Protein AF-A0A0X3Y1E0-F1 (afdb_monomer_lite)

Structure (mmCIF, N/CA/C/O backbone):
data_AF-A0A0X3Y1E0-F1
#
_entry.id   AF-A0A0X3Y1E0-F1
#
loop_
_atom_site.group_PDB
_atom_site.id
_atom_site.type_symbol
_atom_site.label_atom_id
_atom_site.label_alt_id
_atom_site.label_comp_id
_atom_site.label_asym_id
_atom_site.label_entity_id
_atom_site.label_seq_id
_atom_site.pdbx_PDB_ins_code
_atom_site.Cartn_x
_atom_site.Cartn_y
_atom_site.Cartn_z
_atom_site.occupancy
_atom_site.B_iso_or_equiv
_atom_site.auth_seq_id
_atom_site.auth_comp_id
_atom_site.auth_asym_id
_atom_site.auth_atom_id
_atom_site.pdbx_PDB_model_num
ATOM 1 N N . MET A 1 1 ? 25.044 -8.898 -27.858 1.00 59.94 1 MET A N 1
ATOM 2 C CA . MET A 1 1 ? 24.153 -9.034 -29.036 1.00 59.94 1 MET A CA 1
ATOM 3 C C . MET A 1 1 ? 24.366 -7.929 -30.068 1.00 59.94 1 MET A C 1
ATOM 5 O O . MET A 1 1 ? 24.637 -8.269 -31.206 1.00 59.94 1 MET A O 1
ATOM 9 N N . PHE A 1 2 ? 24.330 -6.642 -29.703 1.00 66.19 2 PHE A N 1
ATOM 10 C CA . PHE A 1 2 ? 24.456 -5.535 -30.671 1.00 66.19 2 PHE A CA 1
ATOM 11 C C . PHE A 1 2 ? 25.803 -5.478 -31.421 1.00 66.19 2 PHE A C 1
ATOM 13 O O . PHE A 1 2 ? 25.826 -5.393 -32.643 1.00 66.19 2 PHE A O 1
ATOM 20 N N . ILE A 1 3 ? 26.927 -5.630 -30.711 1.00 73.12 3 ILE A N 1
ATOM 21 C CA . ILE A 1 3 ? 28.266 -5.692 -31.330 1.00 73.12 3 ILE A CA 1
ATOM 22 C C . ILE A 1 3 ? 28.388 -6.904 -32.265 1.00 73.12 3 ILE A C 1
ATOM 24 O O . ILE A 1 3 ? 28.915 -6.783 -33.362 1.00 73.12 3 ILE A O 1
ATOM 28 N N . GLY A 1 4 ? 27.832 -8.056 -31.875 1.00 74.00 4 GLY A N 1
ATOM 29 C CA . GLY A 1 4 ? 27.808 -9.252 -32.725 1.00 74.00 4 GLY A CA 1
ATOM 30 C C . GLY A 1 4 ? 26.979 -9.063 -34.000 1.00 74.00 4 GLY A C 1
ATOM 31 O O . GLY A 1 4 ? 27.385 -9.517 -35.063 1.00 74.00 4 GLY A O 1
ATOM 32 N N . PHE A 1 5 ? 25.862 -8.335 -33.915 1.00 75.69 5 PHE A N 1
ATOM 33 C CA . PHE A 1 5 ? 25.039 -7.970 -35.070 1.00 75.69 5 PHE A CA 1
ATOM 34 C C . PHE A 1 5 ? 25.762 -6.994 -36.013 1.00 75.69 5 PHE A C 1
ATOM 36 O O . PHE A 1 5 ? 25.755 -7.200 -37.223 1.00 75.69 5 PHE A O 1
ATOM 43 N N . LEU A 1 6 ? 26.459 -5.988 -35.471 1.00 73.12 6 LEU A N 1
ATOM 44 C CA . LEU A 1 6 ? 27.287 -5.071 -36.264 1.00 73.12 6 LEU A CA 1
ATOM 45 C C . LEU A 1 6 ? 28.442 -5.791 -36.969 1.00 73.12 6 LEU A C 1
ATOM 47 O O . LEU A 1 6 ? 28.687 -5.540 -38.145 1.00 73.12 6 LEU A O 1
ATOM 51 N N . VAL A 1 7 ? 29.115 -6.717 -36.282 1.00 78.81 7 VAL A N 1
ATOM 52 C CA . VAL A 1 7 ? 30.189 -7.533 -36.870 1.00 78.81 7 VAL A CA 1
ATOM 53 C C . VAL A 1 7 ? 29.645 -8.456 -37.964 1.00 78.81 7 VAL A C 1
ATOM 55 O O . VAL A 1 7 ? 30.251 -8.561 -39.024 1.00 78.81 7 VAL A O 1
ATOM 58 N N . PHE A 1 8 ? 28.482 -9.079 -37.758 1.00 79.19 8 PHE A N 1
ATOM 59 C CA . PHE A 1 8 ? 27.828 -9.908 -38.776 1.00 79.19 8 PHE A CA 1
ATOM 60 C C . PHE A 1 8 ? 27.479 -9.110 -40.039 1.00 79.19 8 PHE A C 1
ATOM 62 O O . PHE A 1 8 ? 27.737 -9.557 -41.154 1.00 79.19 8 PHE A O 1
ATOM 69 N N . ILE A 1 9 ? 26.949 -7.901 -39.868 1.00 74.31 9 ILE A N 1
ATOM 70 C CA . ILE A 1 9 ? 26.658 -6.996 -40.978 1.00 74.31 9 ILE A CA 1
ATOM 71 C C . ILE A 1 9 ? 27.942 -6.566 -41.700 1.00 74.31 9 ILE A C 1
ATOM 73 O O . ILE A 1 9 ? 27.983 -6.577 -42.928 1.00 74.31 9 ILE A O 1
ATOM 77 N N . LEU A 1 10 ? 29.005 -6.238 -40.960 1.00 76.00 10 LEU A N 1
ATOM 78 C CA . LEU A 1 10 ? 30.306 -5.893 -41.540 1.00 76.00 10 LEU A CA 1
ATOM 79 C C . LEU A 1 10 ? 30.863 -7.047 -42.393 1.00 76.00 10 LEU A C 1
ATOM 81 O O . LEU A 1 10 ? 31.373 -6.818 -43.487 1.00 76.00 10 LEU A O 1
ATOM 85 N N . LEU A 1 11 ? 30.717 -8.290 -41.921 1.00 80.00 11 LEU A N 1
ATOM 86 C CA . LEU A 1 11 ? 31.121 -9.492 -42.655 1.00 80.00 11 LEU A CA 1
ATOM 87 C C . LEU A 1 11 ? 30.307 -9.697 -43.941 1.00 80.00 11 LEU A C 1
ATOM 89 O O . LEU A 1 11 ? 30.872 -10.112 -44.951 1.00 80.00 11 LEU A O 1
ATOM 93 N N . ILE A 1 12 ? 29.007 -9.379 -43.935 1.00 78.12 12 ILE A N 1
ATOM 94 C CA . ILE A 1 12 ? 28.179 -9.384 -45.151 1.00 78.12 12 ILE A CA 1
ATOM 95 C C . ILE A 1 12 ? 28.695 -8.339 -46.144 1.00 78.12 12 ILE A C 1
ATOM 97 O O . ILE A 1 12 ? 28.880 -8.659 -47.314 1.00 78.12 12 ILE A O 1
ATOM 101 N N . PHE A 1 13 ? 28.979 -7.117 -45.694 1.00 73.81 13 PHE A N 1
ATOM 102 C CA . PHE A 1 13 ? 29.464 -6.056 -46.579 1.00 73.81 13 PHE A CA 1
ATOM 103 C C . PHE A 1 13 ? 30.832 -6.358 -47.194 1.00 73.81 13 PHE A C 1
ATOM 105 O O . PHE A 1 13 ? 31.015 -6.137 -48.389 1.00 73.81 13 PHE A O 1
ATOM 112 N N . LEU A 1 14 ? 31.755 -6.922 -46.408 1.00 72.62 14 LEU A N 1
ATOM 113 C CA . LEU A 1 14 ? 33.054 -7.391 -46.898 1.00 72.62 14 LEU A CA 1
ATOM 114 C C . LEU A 1 14 ? 32.908 -8.520 -47.927 1.00 72.62 14 LEU A C 1
ATOM 116 O O . LEU A 1 14 ? 33.647 -8.552 -48.903 1.00 72.62 14 LEU A O 1
ATOM 120 N N . LYS A 1 15 ? 31.936 -9.424 -47.740 1.00 77.94 15 LYS A N 1
ATOM 121 C CA . LYS A 1 15 ? 31.666 -10.530 -48.671 1.00 77.94 15 LYS A CA 1
ATOM 122 C C . LYS A 1 15 ? 31.140 -10.063 -50.035 1.00 77.94 15 LYS A C 1
ATOM 124 O O . LYS A 1 15 ? 31.365 -10.754 -51.022 1.00 77.94 15 LYS A O 1
ATOM 129 N N . TYR A 1 16 ? 30.425 -8.941 -50.090 1.00 77.00 16 TYR A N 1
ATOM 130 C CA . TYR A 1 16 ? 29.825 -8.415 -51.323 1.00 77.00 16 TYR A CA 1
ATOM 131 C C . TYR A 1 16 ? 30.665 -7.321 -52.008 1.00 77.00 16 TYR A C 1
ATOM 133 O O . TYR A 1 16 ? 30.159 -6.682 -52.923 1.00 77.00 16 TYR A O 1
ATOM 141 N N . GLU A 1 17 ? 31.914 -7.098 -51.570 1.00 76.50 17 GLU A N 1
ATOM 142 C CA . GLU A 1 17 ? 32.838 -6.084 -52.124 1.00 76.50 17 GLU A CA 1
ATOM 143 C C . GLU A 1 17 ? 32.199 -4.693 -52.291 1.00 76.50 17 GLU A C 1
ATOM 145 O O . GLU A 1 17 ? 32.471 -3.953 -53.235 1.00 76.50 17 GLU A O 1
ATOM 150 N N . MET A 1 18 ? 31.315 -4.328 -51.361 1.00 73.38 18 MET A N 1
ATOM 151 C CA . MET A 1 18 ? 30.598 -3.057 -51.424 1.00 73.38 18 MET A CA 1
ATOM 152 C C . MET A 1 18 ? 31.577 -1.891 -51.264 1.00 73.38 18 MET A C 1
ATOM 154 O O . MET A 1 18 ? 32.471 -1.940 -50.416 1.00 73.38 18 MET A O 1
ATOM 158 N N . GLU A 1 19 ? 31.390 -0.818 -52.041 1.00 82.88 19 GLU A N 1
ATOM 159 C CA . GLU A 1 19 ? 32.287 0.335 -51.948 1.00 82.88 19 GLU A CA 1
ATOM 160 C C . GLU A 1 19 ? 32.297 0.911 -50.518 1.00 82.88 19 GLU A C 1
ATOM 162 O O . GLU A 1 19 ? 31.237 1.019 -49.883 1.00 82.88 19 GLU A O 1
ATOM 167 N N . PRO A 1 20 ? 33.463 1.357 -50.010 1.00 78.88 20 PRO A N 1
ATOM 168 C CA . PRO A 1 20 ? 33.603 1.870 -48.645 1.00 78.88 20 PRO A CA 1
ATOM 169 C C . PRO A 1 20 ? 32.606 2.978 -48.282 1.00 78.88 20 PRO A C 1
ATOM 171 O O . PRO A 1 20 ? 32.185 3.085 -47.129 1.00 78.88 20 PRO A O 1
ATOM 174 N N . LEU A 1 21 ? 32.187 3.782 -49.265 1.00 82.75 21 LEU A N 1
ATOM 175 C CA . LEU A 1 21 ? 31.211 4.852 -49.075 1.00 82.75 21 LEU A CA 1
ATOM 176 C C . LEU A 1 21 ? 29.837 4.319 -48.631 1.00 82.75 21 LEU A C 1
ATOM 178 O O . LEU A 1 21 ? 29.241 4.874 -47.706 1.00 82.75 21 LEU A O 1
ATOM 182 N N . TYR A 1 22 ? 29.355 3.221 -49.224 1.00 82.50 22 TYR A N 1
ATOM 183 C CA . TYR A 1 22 ? 28.076 2.606 -48.847 1.00 82.50 22 TYR A CA 1
ATOM 184 C C . TYR A 1 22 ? 28.125 1.997 -47.444 1.00 82.50 22 TYR A C 1
ATOM 186 O O . TYR A 1 22 ? 27.147 2.071 -46.700 1.00 82.50 22 TYR A O 1
ATOM 194 N N . ILE A 1 23 ? 29.278 1.450 -47.050 1.00 79.31 23 ILE A N 1
ATOM 195 C CA . ILE A 1 23 ? 29.487 0.893 -45.708 1.00 79.31 23 ILE A CA 1
ATOM 196 C C . ILE A 1 23 ? 29.388 2.005 -44.655 1.00 79.31 23 ILE A C 1
ATOM 198 O O . ILE A 1 23 ? 28.685 1.853 -43.655 1.00 79.31 23 ILE A O 1
ATOM 202 N N . ILE A 1 24 ? 30.032 3.151 -44.898 1.00 81.75 24 ILE A N 1
ATOM 203 C CA . ILE A 1 24 ? 29.977 4.310 -43.995 1.00 81.75 24 ILE A CA 1
ATOM 204 C C . ILE A 1 24 ? 28.546 4.854 -43.889 1.00 81.75 24 ILE A C 1
ATOM 206 O O . ILE A 1 24 ? 28.066 5.093 -42.780 1.00 81.75 24 ILE A O 1
ATOM 210 N N . GLN A 1 25 ? 27.838 5.006 -45.013 1.00 86.19 25 GLN A N 1
ATOM 211 C CA . GLN A 1 25 ? 26.440 5.457 -45.020 1.00 86.19 25 GLN A CA 1
ATOM 212 C C . GLN A 1 25 ? 25.532 4.520 -44.216 1.00 86.19 25 GLN A C 1
ATOM 214 O O . GLN A 1 25 ? 24.717 4.983 -43.417 1.00 86.19 25 GLN A O 1
ATOM 219 N N . PHE A 1 26 ? 25.707 3.207 -44.378 1.00 82.44 26 PHE A N 1
ATOM 220 C CA . PHE A 1 26 ? 24.944 2.219 -43.628 1.00 82.44 26 PHE A CA 1
ATOM 221 C C . PHE A 1 26 ? 25.220 2.301 -42.123 1.00 82.44 26 PHE A C 1
ATOM 223 O O . PHE A 1 26 ? 24.282 2.287 -41.328 1.00 82.44 26 PHE A O 1
ATOM 230 N N . ILE A 1 27 ? 26.489 2.421 -41.719 1.00 82.94 27 ILE A N 1
ATOM 231 C CA . ILE A 1 27 ? 26.866 2.551 -40.303 1.00 82.94 27 ILE A CA 1
ATOM 232 C C . ILE A 1 27 ? 26.231 3.804 -39.694 1.00 82.94 27 ILE A C 1
ATOM 234 O O . ILE A 1 27 ? 25.663 3.727 -38.606 1.00 82.94 27 ILE A O 1
ATOM 238 N N . LEU A 1 28 ? 26.273 4.939 -40.398 1.00 85.50 28 LEU A N 1
ATOM 239 C CA . LEU A 1 28 ? 25.664 6.187 -39.931 1.00 85.50 28 LEU A CA 1
ATOM 240 C C . LEU A 1 28 ? 24.142 6.061 -39.784 1.00 85.50 28 LEU A C 1
ATOM 242 O O . LEU A 1 28 ? 23.588 6.481 -38.767 1.00 85.50 28 LEU A O 1
ATOM 246 N N . LEU A 1 29 ? 23.474 5.434 -40.754 1.00 87.50 29 LEU A N 1
ATOM 247 C CA . LEU A 1 29 ? 22.033 5.188 -40.710 1.00 87.50 29 LEU A CA 1
ATOM 248 C C . LEU A 1 29 ? 21.653 4.245 -39.559 1.00 87.50 29 LEU A C 1
ATOM 250 O O . LEU A 1 29 ? 20.736 4.540 -38.792 1.00 87.50 29 LEU A O 1
ATOM 254 N N . ALA A 1 30 ? 22.395 3.152 -39.381 1.00 82.88 30 ALA A N 1
ATOM 255 C CA . ALA A 1 30 ? 22.190 2.212 -38.283 1.00 82.88 30 ALA A CA 1
ATOM 256 C C . ALA A 1 30 ? 22.420 2.872 -36.914 1.00 82.88 30 ALA A C 1
ATOM 258 O O . ALA A 1 30 ? 21.652 2.638 -35.981 1.00 82.88 30 ALA A O 1
ATOM 259 N N . MET A 1 31 ? 23.439 3.727 -36.796 1.00 86.44 31 MET A N 1
ATOM 260 C CA . MET A 1 31 ? 23.736 4.455 -35.564 1.00 86.44 31 MET A CA 1
ATOM 261 C C . MET A 1 31 ? 22.635 5.469 -35.233 1.00 86.44 31 MET A C 1
ATOM 263 O O . MET A 1 31 ? 22.209 5.541 -34.083 1.00 86.44 31 MET A O 1
ATOM 267 N N . GLY A 1 32 ? 22.115 6.183 -36.236 1.00 87.62 32 GLY A N 1
ATOM 268 C CA . GLY A 1 32 ? 20.976 7.089 -36.074 1.00 87.62 32 GLY A CA 1
ATOM 269 C C . GLY A 1 32 ? 19.725 6.366 -35.573 1.00 87.62 32 GLY A C 1
ATOM 270 O O . GLY A 1 32 ? 19.164 6.746 -34.547 1.00 87.62 32 GLY A O 1
ATOM 271 N N . ILE A 1 33 ? 19.343 5.267 -36.234 1.00 87.94 33 ILE A N 1
ATOM 272 C CA . ILE A 1 33 ? 18.199 4.439 -35.820 1.00 87.94 33 ILE A CA 1
ATOM 273 C C . ILE A 1 33 ? 18.400 3.907 -34.399 1.00 87.94 33 ILE A C 1
ATOM 275 O O . ILE A 1 33 ? 17.481 3.959 -33.579 1.00 87.94 33 ILE A O 1
ATOM 279 N N . PHE A 1 34 ? 19.604 3.427 -34.081 1.00 87.56 34 PHE A N 1
ATOM 280 C CA . PHE A 1 34 ? 19.912 2.911 -32.754 1.00 87.56 34 PHE A CA 1
ATOM 281 C C . PHE A 1 34 ? 19.753 3.983 -31.677 1.00 87.56 34 PHE A C 1
ATOM 283 O O . PHE A 1 34 ? 19.060 3.741 -30.692 1.00 87.56 34 PHE A O 1
ATOM 290 N N . ILE A 1 35 ? 20.328 5.173 -31.876 1.00 89.62 35 ILE A N 1
ATOM 291 C CA . ILE A 1 35 ? 20.224 6.290 -30.928 1.00 89.62 35 ILE A CA 1
ATOM 292 C C . ILE A 1 35 ? 18.757 6.682 -30.714 1.00 89.62 35 ILE A C 1
ATOM 294 O O . ILE A 1 35 ? 18.341 6.864 -29.570 1.00 89.62 35 ILE A O 1
ATOM 298 N N . SER A 1 36 ? 17.955 6.762 -31.780 1.00 89.62 36 SER A N 1
ATOM 299 C CA . SER A 1 36 ? 16.530 7.094 -31.680 1.00 89.62 36 SER A CA 1
ATOM 300 C C . SER A 1 36 ? 15.744 6.059 -30.872 1.00 89.62 36 SER A C 1
ATOM 302 O O . SER A 1 36 ? 15.001 6.429 -29.961 1.00 89.62 36 SER A O 1
ATOM 304 N N . ILE A 1 37 ? 15.939 4.765 -31.148 1.00 88.38 37 ILE A N 1
ATOM 305 C CA . ILE A 1 37 ? 15.276 3.683 -30.405 1.00 88.38 37 ILE A CA 1
ATOM 306 C C . ILE A 1 37 ? 15.719 3.697 -28.938 1.00 88.38 37 ILE A C 1
ATOM 308 O O . ILE A 1 37 ? 14.882 3.621 -28.038 1.00 88.38 37 ILE A O 1
ATOM 312 N N . PHE A 1 38 ? 17.021 3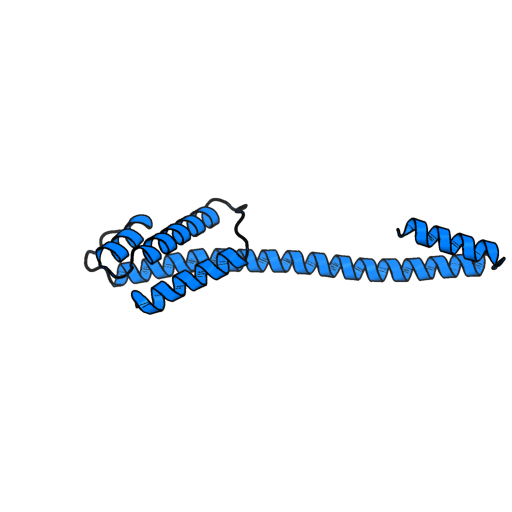.836 -28.678 1.00 86.88 38 PHE A N 1
ATOM 313 C CA . PHE A 1 38 ? 17.553 3.837 -27.316 1.00 86.88 38 PHE A CA 1
ATOM 314 C C . PHE A 1 38 ? 17.057 5.036 -26.507 1.00 86.88 38 PHE A C 1
ATOM 316 O O . PHE A 1 38 ? 16.694 4.880 -25.343 1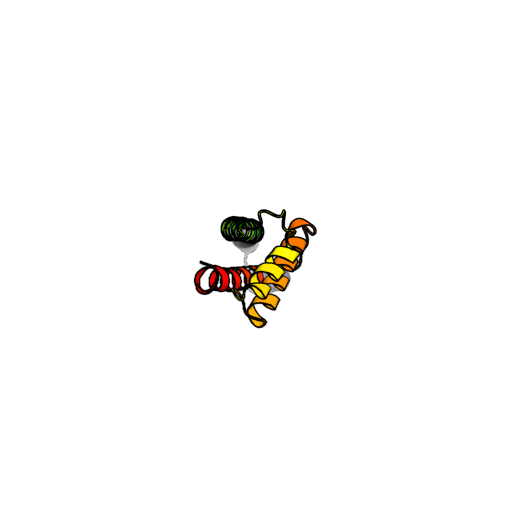.00 86.88 38 PHE A O 1
ATOM 323 N N . SER A 1 39 ? 16.992 6.218 -27.125 1.00 87.56 39 SER A N 1
ATOM 324 C CA . SER A 1 39 ? 16.459 7.432 -26.504 1.00 87.56 39 SER A CA 1
ATOM 325 C C . SER A 1 39 ? 14.991 7.259 -26.108 1.00 87.56 39 SER A C 1
ATOM 327 O O . SER A 1 39 ? 14.611 7.572 -24.977 1.00 87.56 39 SER A O 1
ATOM 329 N N . PHE A 1 40 ? 14.180 6.675 -26.995 1.00 84.31 40 PHE A N 1
ATOM 330 C CA . PHE A 1 40 ? 12.772 6.403 -26.723 1.00 84.31 40 PHE A CA 1
ATOM 331 C C . PHE A 1 40 ? 12.585 5.393 -25.581 1.00 84.31 40 PHE A C 1
ATOM 333 O O . PHE A 1 40 ? 11.844 5.658 -24.631 1.00 84.31 40 PHE A O 1
ATOM 340 N N . ILE A 1 41 ? 13.305 4.265 -25.621 1.00 85.75 41 ILE A N 1
ATOM 341 C CA . ILE A 1 41 ? 13.242 3.238 -24.571 1.00 85.75 41 ILE A CA 1
ATOM 342 C C . ILE A 1 41 ? 13.686 3.826 -23.229 1.00 85.75 41 ILE A C 1
ATOM 344 O O . ILE A 1 41 ? 12.963 3.703 -22.240 1.00 85.75 41 ILE A O 1
ATOM 348 N N . TYR A 1 42 ? 14.825 4.518 -23.188 1.00 82.31 42 TYR A N 1
ATOM 349 C CA . TYR A 1 42 ? 15.351 5.108 -21.958 1.00 82.31 42 TYR A CA 1
ATOM 350 C C . TYR A 1 42 ? 14.384 6.130 -21.346 1.00 82.31 42 TYR A C 1
ATOM 352 O O . TYR A 1 42 ? 14.126 6.098 -20.140 1.00 82.31 42 TYR A O 1
ATOM 360 N N . SER A 1 43 ? 13.797 6.993 -22.180 1.00 77.56 43 SER A N 1
ATOM 361 C CA . SER A 1 43 ? 12.796 7.970 -21.747 1.00 77.56 43 SER A CA 1
ATOM 362 C C . SER A 1 43 ? 11.550 7.289 -21.169 1.00 77.56 43 SER A C 1
ATOM 364 O O . SER A 1 43 ? 11.121 7.622 -20.064 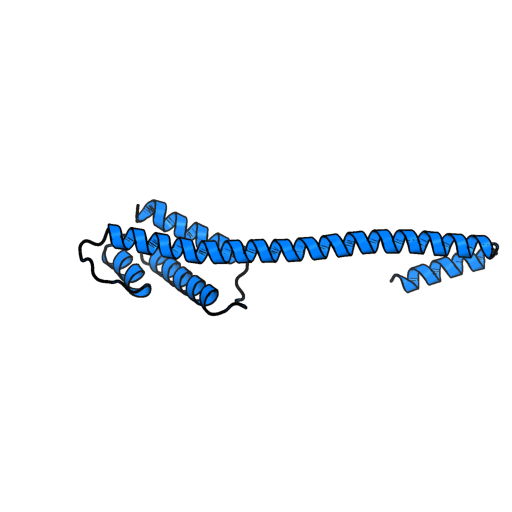1.00 77.56 43 SER A O 1
ATOM 366 N N . SER A 1 44 ? 11.020 6.269 -21.855 1.00 74.94 44 SER A N 1
ATOM 367 C CA . SER A 1 44 ? 9.823 5.542 -21.412 1.00 74.94 44 SER A CA 1
ATOM 368 C C . SER A 1 44 ? 10.021 4.820 -20.073 1.00 74.94 44 SER A C 1
ATOM 370 O O . SER A 1 44 ? 9.179 4.921 -19.180 1.00 74.94 44 SER A O 1
ATOM 372 N N . VAL A 1 45 ? 11.164 4.152 -19.883 1.00 78.19 45 VAL A N 1
ATOM 373 C CA . VAL A 1 45 ? 11.487 3.433 -18.642 1.00 78.19 45 VAL A CA 1
ATOM 374 C C . VAL A 1 45 ? 11.678 4.411 -17.483 1.00 78.19 45 VAL A C 1
ATOM 376 O O . VAL A 1 45 ? 11.153 4.189 -16.390 1.00 78.19 45 VAL A O 1
ATOM 379 N N . SER A 1 46 ? 12.394 5.514 -17.717 1.00 73.88 46 SER A N 1
ATOM 380 C CA . SER A 1 46 ? 12.613 6.556 -16.708 1.00 73.88 46 SER A CA 1
ATOM 381 C C . SER A 1 46 ? 11.300 7.214 -16.271 1.00 73.88 46 SER A C 1
ATOM 383 O O . SER A 1 46 ? 11.045 7.367 -15.073 1.00 73.88 46 SER A O 1
ATOM 385 N N . TYR A 1 47 ? 10.428 7.535 -17.232 1.00 69.94 47 TYR A N 1
ATOM 386 C CA . TYR A 1 47 ? 9.114 8.116 -16.969 1.00 69.94 47 TYR A CA 1
ATOM 387 C C . TYR A 1 47 ? 8.224 7.175 -16.148 1.00 69.94 47 TYR A C 1
ATOM 389 O O . TYR A 1 47 ? 7.674 7.584 -15.124 1.00 69.94 47 TYR A O 1
ATOM 397 N N . ASN A 1 48 ? 8.147 5.897 -16.532 1.00 70.62 48 ASN A N 1
ATOM 398 C CA . ASN A 1 48 ? 7.344 4.903 -15.816 1.00 70.62 48 ASN A CA 1
ATOM 399 C C . ASN A 1 48 ? 7.827 4.704 -14.374 1.00 70.62 48 ASN A C 1
ATOM 401 O O . ASN A 1 48 ? 7.012 4.688 -13.455 1.00 70.62 48 ASN A O 1
ATOM 405 N N . LYS A 1 49 ? 9.147 4.656 -14.151 1.00 70.38 49 LYS A N 1
ATOM 406 C CA . LYS A 1 49 ? 9.725 4.546 -12.803 1.00 70.38 49 LYS A CA 1
ATOM 407 C C . LYS A 1 49 ? 9.423 5.766 -11.930 1.00 70.38 49 LYS A C 1
ATOM 409 O O . LYS A 1 49 ? 9.266 5.633 -10.718 1.00 70.38 49 LYS A O 1
ATOM 414 N N . LYS A 1 50 ? 9.370 6.967 -12.518 1.00 71.31 50 LYS A N 1
ATOM 415 C CA . LYS A 1 50 ? 8.987 8.184 -11.790 1.00 71.31 50 LYS A CA 1
ATOM 416 C C . LYS A 1 50 ? 7.509 8.147 -11.397 1.00 71.31 50 LYS A C 1
ATOM 418 O O . LYS A 1 50 ? 7.199 8.405 -10.239 1.00 71.31 50 LYS A O 1
ATOM 423 N N . ARG A 1 51 ? 6.635 7.759 -12.328 1.00 71.56 51 ARG A N 1
ATOM 424 C CA . ARG A 1 51 ? 5.193 7.633 -12.091 1.00 71.56 51 ARG A CA 1
ATOM 425 C C . ARG A 1 51 ? 4.869 6.593 -11.021 1.00 71.56 51 ARG A C 1
ATOM 427 O O . ARG A 1 51 ? 4.104 6.883 -10.118 1.00 71.56 51 ARG A O 1
ATOM 434 N N . GLU A 1 52 ? 5.515 5.430 -11.061 1.00 76.06 52 GLU A N 1
ATOM 435 C CA . GLU A 1 52 ? 5.344 4.387 -10.042 1.00 76.06 52 GLU A CA 1
ATOM 436 C C . GLU A 1 52 ? 5.713 4.889 -8.636 1.00 76.06 52 GLU A C 1
ATOM 438 O O . GLU A 1 52 ? 4.992 4.641 -7.672 1.00 76.06 52 GLU A O 1
ATOM 443 N N . LYS A 1 53 ? 6.798 5.665 -8.513 1.00 76.38 53 LYS A N 1
ATOM 444 C CA . LYS A 1 53 ? 7.173 6.300 -7.240 1.00 76.38 53 LYS A CA 1
ATOM 445 C C . LYS A 1 53 ? 6.161 7.347 -6.776 1.00 76.38 53 LYS A C 1
ATOM 447 O O . LYS A 1 53 ? 5.925 7.463 -5.578 1.00 76.38 53 LYS A O 1
ATOM 452 N N . GLU A 1 54 ? 5.609 8.137 -7.693 1.00 76.81 54 GLU A N 1
ATOM 453 C CA . GLU A 1 54 ? 4.560 9.114 -7.375 1.00 76.81 54 GLU A CA 1
ATOM 454 C C . GLU A 1 54 ? 3.269 8.412 -6.925 1.00 76.81 54 GLU A C 1
ATOM 456 O O . GLU A 1 54 ? 2.682 8.807 -5.918 1.00 76.81 54 GLU A O 1
ATOM 461 N N . ASP A 1 55 ? 2.888 7.321 -7.592 1.00 84.88 55 ASP A N 1
ATOM 462 C CA . ASP A 1 55 ? 1.734 6.496 -7.226 1.00 84.88 55 ASP A CA 1
ATOM 463 C C . ASP A 1 55 ? 1.910 5.857 -5.839 1.00 84.88 55 ASP A C 1
ATOM 465 O O . ASP A 1 55 ? 0.973 5.855 -5.040 1.00 84.88 55 ASP A O 1
ATOM 469 N N . ILE A 1 56 ? 3.111 5.360 -5.517 1.00 88.19 56 ILE A N 1
ATOM 470 C CA . ILE A 1 56 ? 3.443 4.816 -4.190 1.00 88.19 56 ILE A CA 1
ATOM 471 C C . ILE A 1 56 ? 3.302 5.890 -3.107 1.00 88.19 56 ILE A C 1
ATOM 473 O O . ILE A 1 56 ? 2.581 5.675 -2.137 1.00 88.19 56 ILE A O 1
ATOM 477 N N . LYS A 1 57 ? 3.883 7.079 -3.303 1.00 89.81 57 LYS A N 1
ATOM 478 C CA . LYS A 1 57 ? 3.754 8.192 -2.344 1.00 89.81 57 LYS A CA 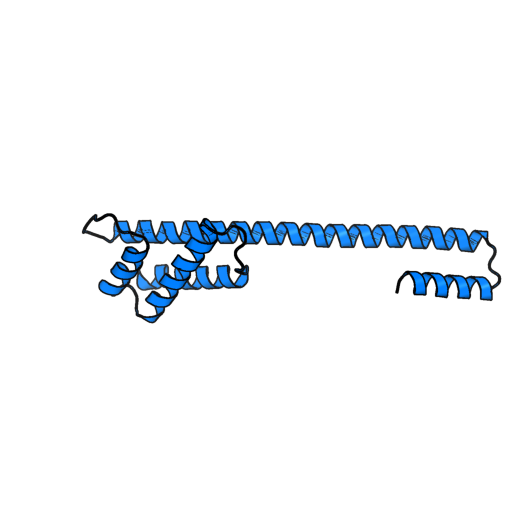1
ATOM 479 C C . LYS A 1 57 ? 2.307 8.633 -2.134 1.00 89.81 57 LYS A C 1
ATOM 481 O O . LYS A 1 57 ? 1.911 9.003 -1.031 1.00 89.81 57 LYS A O 1
ATOM 486 N N . LEU A 1 58 ? 1.500 8.606 -3.192 1.00 92.50 58 LEU A N 1
ATOM 487 C CA . LEU A 1 58 ? 0.078 8.917 -3.093 1.00 92.50 58 LEU A CA 1
ATOM 488 C C . LEU A 1 58 ? -0.680 7.851 -2.285 1.00 92.50 58 LEU A C 1
ATOM 490 O O . LEU A 1 58 ? -1.598 8.191 -1.538 1.00 92.50 58 LEU A O 1
ATOM 494 N N . LEU A 1 59 ? -0.300 6.576 -2.401 1.00 93.94 59 LEU A N 1
ATOM 495 C CA . LEU A 1 59 ? -0.851 5.496 -1.577 1.00 93.94 59 LEU A CA 1
ATOM 496 C C . LEU A 1 59 ? -0.413 5.602 -0.112 1.00 93.94 59 LEU A C 1
ATOM 498 O O . LEU A 1 59 ? -1.257 5.452 0.769 1.00 93.94 59 LEU A O 1
ATOM 502 N N . GLU A 1 60 ? 0.854 5.925 0.151 1.00 94.50 60 GLU A N 1
ATOM 503 C CA . GLU A 1 60 ? 1.369 6.205 1.497 1.00 94.50 60 GLU A CA 1
ATOM 504 C C . GLU A 1 60 ? 0.546 7.304 2.179 1.00 94.50 60 GLU A C 1
ATOM 506 O O . GLU A 1 60 ? 0.037 7.121 3.287 1.00 94.50 60 GLU A O 1
ATOM 511 N N . PHE A 1 61 ? 0.333 8.422 1.476 1.00 95.06 61 PHE A N 1
ATOM 512 C CA . PHE A 1 61 ? -0.505 9.516 1.960 1.00 95.06 61 PHE A CA 1
ATOM 513 C C . PHE A 1 61 ? -1.941 9.059 2.243 1.00 95.06 61 PHE A C 1
ATOM 515 O O . PHE A 1 61 ? -2.495 9.381 3.293 1.00 95.06 61 PHE A O 1
ATOM 522 N N . LYS A 1 62 ? -2.543 8.273 1.341 1.00 95.75 62 LYS A N 1
ATOM 523 C CA . LYS A 1 62 ? -3.894 7.730 1.542 1.00 95.75 62 LYS A CA 1
ATOM 524 C C . LYS A 1 62 ? -3.988 6.848 2.780 1.00 95.75 62 LYS A C 1
ATOM 526 O O . LYS A 1 62 ? -4.971 6.966 3.498 1.00 95.75 62 LYS A O 1
ATOM 531 N N . ILE A 1 63 ? -2.993 6.006 3.057 1.00 96.69 63 ILE A N 1
ATOM 532 C CA . ILE A 1 63 ? -2.971 5.165 4.264 1.00 96.69 63 ILE A CA 1
ATOM 533 C C . ILE A 1 63 ? -2.964 6.023 5.529 1.00 96.69 63 ILE A C 1
ATOM 535 O O . ILE A 1 63 ? -3.744 5.770 6.447 1.00 96.69 63 ILE A O 1
ATOM 539 N N . VAL A 1 64 ? -2.122 7.057 5.571 1.00 95.88 64 VAL A N 1
ATOM 540 C CA . VAL A 1 64 ? -2.040 7.960 6.728 1.00 95.88 64 VAL A CA 1
ATOM 541 C C . VAL A 1 64 ? -3.353 8.717 6.928 1.00 95.88 64 VAL A C 1
ATOM 543 O O . VAL A 1 64 ? -3.880 8.739 8.040 1.00 95.88 64 VAL A O 1
ATOM 546 N N . THR A 1 65 ? -3.915 9.287 5.861 1.00 95.38 65 THR A N 1
ATOM 547 C CA . THR A 1 65 ? -5.189 10.018 5.927 1.00 95.38 65 THR A CA 1
ATOM 548 C C . THR A 1 65 ? -6.347 9.104 6.307 1.00 95.38 65 THR A C 1
ATOM 550 O O . THR A 1 65 ? -7.139 9.461 7.168 1.00 95.38 65 THR A O 1
ATOM 553 N N . LYS A 1 66 ? -6.408 7.890 5.753 1.00 95.06 66 LYS A N 1
ATOM 554 C CA . LYS A 1 66 ? -7.447 6.911 6.083 1.00 95.06 66 LYS A CA 1
ATOM 555 C C . LYS A 1 66 ? -7.396 6.485 7.550 1.00 95.06 66 LYS A C 1
ATOM 557 O O . LYS A 1 66 ? -8.435 6.321 8.180 1.00 95.06 66 LYS A O 1
ATOM 562 N N . TRP A 1 67 ? -6.196 6.342 8.117 1.00 95.31 67 TRP A N 1
ATOM 563 C CA . TRP A 1 67 ? -6.060 6.120 9.556 1.00 95.31 67 TRP A CA 1
ATOM 564 C C . TRP A 1 67 ? -6.626 7.299 10.350 1.00 95.31 67 TRP A C 1
ATOM 566 O O . TRP A 1 67 ? -7.382 7.085 11.287 1.00 95.31 67 TRP A O 1
ATOM 576 N N . ARG A 1 68 ? -6.307 8.535 9.960 1.00 92.19 68 ARG A N 1
ATOM 577 C CA . ARG A 1 68 ? -6.825 9.735 10.627 1.00 92.19 68 ARG A CA 1
ATOM 578 C C . ARG A 1 68 ? -8.352 9.852 10.543 1.00 92.19 68 ARG A C 1
ATOM 580 O O . ARG A 1 68 ? -8.966 10.168 11.553 1.00 92.19 68 ARG A O 1
ATOM 587 N N . GLU A 1 69 ? -8.959 9.546 9.397 1.00 92.12 69 GLU A N 1
ATOM 588 C CA . GLU A 1 69 ? -10.424 9.476 9.250 1.00 92.12 69 GLU A CA 1
ATOM 589 C C . GLU A 1 69 ? -11.034 8.494 10.261 1.00 92.12 69 GLU A C 1
ATOM 591 O O . GLU A 1 69 ? -12.019 8.810 10.921 1.00 92.12 69 GLU A O 1
ATOM 596 N N . LEU A 1 70 ? -10.416 7.321 10.444 1.00 91.94 70 LEU A N 1
ATOM 597 C CA . LEU A 1 70 ? -10.848 6.356 11.456 1.00 91.94 70 LEU A CA 1
ATOM 598 C C . LEU A 1 70 ? -10.739 6.923 12.881 1.00 91.94 70 LEU A C 1
ATOM 600 O O . LEU A 1 70 ? -11.621 6.671 13.700 1.00 91.94 70 LEU A O 1
ATOM 604 N N . GLU A 1 71 ? -9.674 7.669 13.196 1.00 90.75 71 GLU A N 1
ATOM 605 C CA . GLU A 1 71 ? -9.535 8.320 14.507 1.00 90.75 71 GLU A CA 1
ATOM 606 C C . GLU A 1 71 ? -10.633 9.364 14.734 1.00 90.75 71 GLU A C 1
ATOM 608 O O . GLU A 1 71 ? -11.209 9.411 15.819 1.00 90.75 71 GLU A O 1
ATOM 613 N N . GLU A 1 72 ? -10.954 10.159 13.714 1.00 89.06 72 GLU A N 1
ATOM 614 C CA . GLU A 1 72 ? -12.025 11.158 13.756 1.00 89.06 72 GLU A CA 1
ATOM 615 C C . GLU A 1 72 ? -13.392 10.488 13.987 1.00 89.06 72 GLU A C 1
ATOM 617 O O . GLU A 1 72 ? -14.064 10.824 14.960 1.00 89.06 72 GLU A O 1
ATOM 622 N N . ILE A 1 73 ? -13.740 9.452 13.211 1.00 89.62 73 ILE A N 1
ATOM 623 C CA . ILE A 1 73 ? -14.987 8.680 13.385 1.00 89.62 73 ILE A CA 1
ATOM 624 C C . ILE A 1 73 ? -15.083 8.095 14.798 1.00 89.62 73 ILE A C 1
ATOM 626 O O . ILE A 1 73 ? -16.124 8.176 15.448 1.00 89.62 73 ILE A O 1
ATOM 630 N N . VAL A 1 74 ? -13.998 7.498 15.302 1.00 88.81 74 VAL A N 1
ATOM 631 C CA . VAL A 1 74 ? -14.013 6.876 16.633 1.00 88.81 74 VAL A CA 1
ATOM 632 C C . VAL A 1 74 ? -14.142 7.911 17.749 1.00 88.81 74 VAL A C 1
ATOM 634 O O . VAL A 1 74 ? -14.772 7.622 18.765 1.00 88.81 74 VAL A O 1
ATOM 637 N N . ASN A 1 75 ? -13.581 9.105 17.570 1.00 86.12 75 ASN A N 1
ATOM 638 C CA . ASN A 1 75 ? -13.751 10.205 18.514 1.00 86.12 75 ASN A CA 1
ATOM 639 C C . ASN A 1 75 ? -15.176 10.778 18.493 1.00 86.12 75 ASN A C 1
ATOM 641 O O . ASN A 1 75 ? -15.643 11.247 19.527 1.00 86.12 75 ASN A O 1
ATOM 645 N N . GLU A 1 76 ? -15.872 10.730 17.355 1.00 85.25 76 GLU A N 1
ATOM 646 C CA . GLU A 1 76 ? -17.271 11.165 17.249 1.00 85.25 76 GLU A CA 1
ATOM 647 C C . GLU A 1 76 ? -18.248 10.200 17.930 1.00 85.25 76 GLU A C 1
ATOM 649 O O . GLU A 1 76 ? -19.181 10.647 18.593 1.00 85.25 76 GLU A O 1
ATOM 654 N N . ILE A 1 77 ? -18.031 8.886 17.805 1.00 84.81 77 ILE A N 1
ATOM 655 C CA . ILE A 1 77 ? -18.903 7.861 18.416 1.00 84.81 77 ILE A CA 1
ATOM 656 C C . ILE A 1 77 ? -18.584 7.588 19.892 1.00 84.81 77 ILE A C 1
ATOM 658 O O . ILE A 1 77 ? -19.319 6.867 20.569 1.00 84.81 77 ILE A O 1
ATOM 662 N N . ASP A 1 78 ? -17.454 8.088 20.395 1.00 82.25 78 ASP A N 1
ATOM 663 C CA . ASP A 1 78 ? -17.031 7.841 21.764 1.00 82.25 78 ASP A CA 1
ATOM 664 C C . ASP A 1 78 ? -17.550 8.882 22.755 1.00 82.25 78 ASP A C 1
ATOM 666 O O . ASP A 1 78 ? -16.954 9.938 22.968 1.00 82.25 78 ASP A O 1
ATOM 670 N N . ASP A 1 79 ? -18.595 8.500 23.482 1.00 72.25 79 ASP A N 1
ATOM 671 C CA . ASP A 1 79 ? -19.194 9.314 24.541 1.00 72.25 79 ASP A CA 1
ATOM 672 C C . ASP A 1 79 ? -18.235 9.641 25.703 1.00 72.25 79 ASP A C 1
ATOM 674 O O . ASP A 1 79 ? -18.484 10.576 26.467 1.00 72.25 79 ASP A O 1
ATOM 678 N N . THR A 1 80 ? -17.144 8.878 25.872 1.00 70.88 80 THR A N 1
ATOM 679 C CA . THR A 1 80 ? -16.244 9.014 27.032 1.00 70.88 80 THR A CA 1
ATOM 680 C C . THR A 1 80 ? -15.233 10.159 26.915 1.00 70.88 80 THR A C 1
ATOM 682 O O . THR A 1 80 ? -14.684 10.574 27.935 1.00 70.88 80 THR A O 1
ATOM 685 N N . LYS A 1 81 ? -15.029 10.724 25.711 1.00 65.00 81 LYS A N 1
ATOM 686 C CA . LYS A 1 81 ? -14.091 11.835 25.415 1.00 65.00 81 LYS A CA 1
ATOM 687 C C . LYS A 1 81 ? -12.661 11.646 25.948 1.00 65.00 81 LYS A C 1
ATOM 689 O O . LYS A 1 81 ? -11.919 12.620 26.084 1.00 65.00 81 LYS A O 1
ATOM 694 N N . GLU A 1 82 ? -12.253 10.419 26.257 1.00 66.62 82 GLU A N 1
ATOM 695 C CA . GLU A 1 82 ? -10.875 10.138 26.643 1.00 66.62 82 GLU A CA 1
ATOM 696 C C . GLU A 1 82 ? -9.974 10.191 25.405 1.00 66.62 82 GLU A C 1
ATOM 698 O O . GLU A 1 82 ? -10.313 9.660 24.347 1.00 66.62 82 GLU A O 1
ATOM 703 N N . ASN A 1 83 ? -8.795 10.808 25.528 1.00 61.75 83 ASN A N 1
ATOM 704 C CA . ASN A 1 83 ? -7.809 10.815 24.449 1.00 61.75 83 ASN A CA 1
ATOM 705 C C . ASN A 1 83 ? -7.319 9.384 24.185 1.00 61.75 83 ASN A C 1
ATOM 707 O O . ASN A 1 83 ? -6.460 8.862 24.901 1.00 61.75 83 ASN A O 1
ATOM 711 N N . LYS A 1 84 ? -7.846 8.748 23.137 1.00 67.38 84 LYS A N 1
ATOM 712 C CA . LYS A 1 84 ? -7.446 7.397 22.745 1.00 67.38 84 LYS A CA 1
ATOM 713 C C . LYS A 1 84 ? -6.152 7.425 21.942 1.00 67.38 84 LYS A C 1
ATOM 715 O O . LYS A 1 84 ? -6.028 8.089 20.921 1.00 67.38 84 LYS A O 1
ATOM 720 N N . THR A 1 85 ? -5.196 6.610 22.367 1.00 76.50 85 THR A N 1
ATOM 721 C CA . THR A 1 85 ? -4.055 6.212 21.532 1.00 76.50 85 THR A CA 1
ATOM 722 C C . THR A 1 85 ? -4.517 5.391 20.320 1.00 76.50 85 THR A C 1
ATOM 724 O O . THR A 1 85 ? -5.535 4.694 20.376 1.00 76.50 85 THR A O 1
ATOM 727 N N . SER A 1 86 ? -3.732 5.374 19.241 1.00 74.81 86 SER A N 1
ATOM 728 C CA . SER A 1 86 ? -4.065 4.622 18.020 1.00 74.81 86 SER A CA 1
ATOM 729 C C . SER A 1 86 ? -4.310 3.120 18.273 1.00 74.81 86 SER A C 1
ATOM 731 O O . SER A 1 86 ? -5.178 2.512 17.652 1.00 74.81 86 SER A O 1
ATOM 733 N N . THR A 1 87 ? -3.624 2.510 19.245 1.00 76.12 87 THR A N 1
ATOM 734 C CA . THR A 1 87 ? -3.868 1.107 19.634 1.00 76.12 87 THR A CA 1
ATOM 735 C C . THR A 1 87 ? -5.179 0.936 20.410 1.00 76.12 87 THR A C 1
ATOM 737 O O . THR A 1 87 ? -5.881 -0.062 20.228 1.00 76.12 87 THR A O 1
ATOM 740 N N . SER A 1 88 ? -5.539 1.902 21.263 1.00 82.31 88 SER A N 1
ATOM 741 C CA . SER A 1 88 ? -6.798 1.856 22.019 1.00 82.31 88 SER A CA 1
ATOM 742 C C . SER A 1 88 ? -8.030 2.086 21.147 1.00 82.31 88 SER A C 1
ATOM 744 O O . SER A 1 88 ? -9.096 1.598 21.501 1.00 82.31 88 SER A O 1
ATOM 746 N N . ILE A 1 89 ? -7.894 2.737 19.988 1.00 88.06 89 ILE A N 1
ATOM 747 C CA . ILE A 1 89 ? -8.979 2.899 19.004 1.00 88.06 89 ILE A CA 1
ATOM 748 C C . ILE A 1 89 ? -9.461 1.537 18.494 1.00 88.06 89 ILE A C 1
ATOM 750 O O . ILE A 1 89 ? -10.650 1.232 18.552 1.00 88.06 89 ILE A O 1
ATOM 754 N N . ILE A 1 90 ? -8.531 0.668 18.089 1.00 90.62 90 ILE A N 1
ATOM 755 C CA . ILE A 1 90 ? -8.864 -0.686 17.625 1.00 90.62 90 ILE A CA 1
ATOM 756 C C . ILE A 1 90 ? -9.478 -1.508 18.768 1.00 90.62 90 ILE A C 1
ATOM 758 O O . ILE A 1 90 ? -10.455 -2.230 18.573 1.00 90.62 90 ILE A O 1
ATOM 762 N N . GLY A 1 91 ? -8.910 -1.393 19.974 1.00 88.50 91 GLY A N 1
ATOM 763 C CA . GLY A 1 91 ? -9.439 -2.052 21.169 1.00 88.50 91 GLY A CA 1
ATOM 764 C C . GLY A 1 91 ? -10.863 -1.608 21.501 1.00 88.50 91 GLY A C 1
ATOM 765 O O . GLY A 1 91 ? -11.707 -2.445 21.798 1.00 88.50 91 GLY A O 1
ATOM 766 N N . TYR A 1 92 ? -11.152 -0.313 21.389 1.00 89.44 92 TYR A N 1
ATOM 767 C CA . TYR A 1 92 ? -12.485 0.236 21.600 1.00 89.44 92 TYR A CA 1
ATOM 768 C C . TYR A 1 92 ? -13.498 -0.322 20.597 1.00 89.44 92 TYR A C 1
ATOM 770 O O . TYR A 1 92 ? -14.534 -0.835 21.017 1.00 89.44 92 TYR A O 1
ATOM 778 N N . LEU A 1 93 ? -13.176 -0.286 19.299 1.00 90.00 93 LEU A N 1
ATOM 779 C CA . LEU A 1 93 ? -14.048 -0.812 18.244 1.00 90.00 93 LEU A CA 1
ATOM 780 C C . LEU A 1 93 ? -14.389 -2.289 18.474 1.00 90.00 93 LEU A C 1
ATOM 782 O O . LEU A 1 93 ? -15.532 -2.703 18.296 1.00 90.00 93 LEU A O 1
ATOM 786 N N . PHE A 1 94 ? -13.410 -3.080 18.914 1.00 90.88 94 PHE A N 1
ATOM 787 C CA . PHE A 1 94 ? -13.617 -4.489 19.234 1.00 90.88 94 PHE A CA 1
ATOM 788 C C . PHE A 1 94 ? -14.453 -4.684 20.502 1.00 90.88 94 PHE A C 1
ATOM 790 O O . PHE A 1 94 ? -15.427 -5.429 20.489 1.00 90.88 94 PHE A O 1
ATOM 797 N N . ASN A 1 95 ? -14.130 -3.974 21.585 1.00 90.19 95 ASN A N 1
ATOM 798 C CA . ASN A 1 95 ? -14.835 -4.099 22.866 1.00 90.19 95 ASN A CA 1
ATOM 799 C C . ASN A 1 95 ? -16.304 -3.660 22.780 1.00 90.19 95 ASN A C 1
ATOM 801 O O . ASN A 1 95 ? -17.146 -4.169 23.516 1.00 90.19 95 ASN A O 1
ATOM 805 N N . LYS A 1 96 ? -16.613 -2.710 21.893 1.00 89.25 96 LYS A N 1
ATOM 806 C CA . LYS A 1 96 ? -17.977 -2.249 21.611 1.00 89.25 96 LYS A CA 1
ATOM 807 C C . LYS A 1 96 ? -18.686 -3.071 20.528 1.00 89.25 96 LYS A C 1
ATOM 809 O O . LYS A 1 96 ? -19.809 -2.739 20.174 1.00 89.25 96 LYS A O 1
ATOM 814 N N . ASN A 1 97 ? -18.071 -4.154 20.045 1.00 88.94 97 ASN A N 1
ATOM 815 C CA . ASN A 1 97 ? -18.593 -5.039 18.999 1.00 88.94 97 ASN A CA 1
ATOM 816 C C . ASN A 1 97 ? -18.870 -4.357 17.643 1.00 88.94 97 ASN A C 1
ATOM 818 O O . ASN A 1 97 ? -19.629 -4.900 16.842 1.00 88.94 97 ASN A O 1
ATOM 822 N N . PHE A 1 98 ? -18.236 -3.216 17.344 1.00 88.50 98 PHE A N 1
ATOM 823 C CA . PHE A 1 98 ? -18.266 -2.638 15.992 1.00 88.50 98 PHE A CA 1
ATOM 824 C C . PHE A 1 98 ? -17.509 -3.522 14.998 1.00 88.50 98 PHE A C 1
ATOM 826 O O . PHE A 1 98 ? -17.875 -3.620 13.834 1.00 88.50 98 PHE A O 1
ATOM 833 N N . ILE A 1 99 ? -16.449 -4.196 15.451 1.00 91.50 99 ILE A N 1
ATOM 834 C CA . ILE A 1 99 ? -15.644 -5.085 14.611 1.00 91.50 99 ILE A CA 1
ATOM 835 C C . ILE A 1 99 ? -15.494 -6.464 15.247 1.00 91.50 99 ILE A C 1
ATOM 837 O O . ILE A 1 99 ? -15.386 -6.599 16.464 1.00 91.50 99 ILE A O 1
ATOM 841 N N . ASP A 1 100 ? -15.445 -7.495 14.406 1.00 92.56 100 ASP A N 1
ATOM 842 C CA . ASP A 1 100 ? -15.161 -8.862 14.831 1.00 92.56 100 ASP A CA 1
ATOM 843 C C . ASP A 1 100 ? -13.649 -9.123 14.979 1.00 92.56 100 ASP A C 1
ATOM 845 O O . ASP A 1 100 ? -12.794 -8.267 14.730 1.00 92.56 100 ASP A O 1
ATOM 849 N N . LYS A 1 101 ? -13.300 -10.348 15.385 1.00 93.44 101 LYS A N 1
ATOM 850 C CA . LYS A 1 101 ? -11.908 -10.766 15.591 1.00 93.44 101 LYS A CA 1
ATOM 851 C C . LYS A 1 101 ? -11.076 -10.750 14.302 1.00 93.44 101 LYS A C 1
ATOM 853 O O . LYS A 1 101 ? -9.876 -10.500 14.379 1.00 93.44 101 LYS A O 1
ATOM 858 N N . SER A 1 102 ? -11.679 -11.025 13.146 1.00 92.94 102 SER A N 1
ATOM 859 C CA . SER A 1 102 ? -10.980 -10.980 11.858 1.00 92.94 102 SER A CA 1
ATOM 860 C C . SER A 1 102 ? -10.620 -9.536 11.517 1.00 92.94 102 SER A C 1
ATOM 862 O O . SER A 1 102 ? -9.453 -9.208 11.303 1.00 92.94 102 SER A O 1
ATOM 864 N N . ASN A 1 103 ? -11.604 -8.644 11.602 1.00 93.19 103 ASN A N 1
ATOM 865 C CA . ASN A 1 103 ? -11.446 -7.216 11.343 1.00 93.19 103 ASN A CA 1
ATOM 866 C C . ASN A 1 103 ? -10.490 -6.552 12.342 1.00 93.19 103 ASN A C 1
ATOM 868 O O . ASN A 1 103 ? -9.724 -5.667 11.968 1.00 93.19 103 ASN A O 1
ATOM 872 N N . TYR A 1 104 ? -10.459 -7.019 13.592 1.00 93.12 104 TYR A N 1
ATOM 873 C CA . TYR A 1 104 ? -9.472 -6.590 14.584 1.00 93.12 104 TYR A CA 1
ATOM 874 C C . TYR A 1 104 ? -8.028 -6.849 14.129 1.00 93.12 104 TYR A C 1
ATOM 876 O O . TYR A 1 104 ? -7.155 -5.993 14.295 1.00 93.12 104 TYR A O 1
ATOM 884 N N . VAL A 1 105 ? -7.764 -8.017 13.536 1.00 95.19 105 VAL A N 1
ATOM 885 C CA . VAL A 1 105 ? -6.437 -8.355 13.001 1.00 95.19 105 VAL A CA 1
ATOM 886 C C . VAL A 1 105 ? -6.107 -7.477 11.794 1.00 95.19 105 VAL A C 1
ATOM 888 O O . VAL A 1 105 ? -5.006 -6.926 11.738 1.00 95.19 105 VAL A O 1
ATOM 891 N N . THR A 1 106 ? -7.058 -7.280 10.878 1.00 95.31 106 THR A N 1
ATOM 892 C CA . THR A 1 106 ? -6.895 -6.380 9.724 1.00 95.31 106 THR A CA 1
ATOM 893 C C . THR A 1 106 ? -6.555 -4.958 10.167 1.00 95.31 106 THR A C 1
ATOM 895 O O . THR A 1 106 ? -5.559 -4.400 9.715 1.00 95.31 106 THR A O 1
ATOM 898 N N . MET A 1 107 ? -7.287 -4.404 11.135 1.00 94.62 107 MET A N 1
ATOM 899 C CA . MET A 1 107 ? -7.037 -3.061 11.670 1.00 94.62 107 MET A CA 1
ATOM 900 C C . MET A 1 107 ? -5.672 -2.939 12.359 1.00 94.62 107 MET A C 1
ATOM 902 O O . MET A 1 107 ? -4.996 -1.920 12.222 1.00 94.62 107 MET A O 1
ATOM 906 N N . LYS A 1 108 ? -5.210 -3.985 13.059 1.00 95.38 108 LYS A N 1
ATOM 907 C CA . LYS A 1 108 ? -3.845 -4.009 13.613 1.00 95.38 108 LYS A CA 1
ATOM 908 C C . LYS A 1 108 ? -2.779 -4.011 12.525 1.00 95.38 108 LYS A C 1
ATOM 910 O O . LYS A 1 108 ? -1.777 -3.306 12.654 1.00 95.38 108 LYS A O 1
ATOM 915 N N . ASN A 1 109 ? -2.982 -4.791 11.468 1.00 96.12 109 ASN A N 1
ATOM 916 C CA . ASN A 1 109 ? -2.070 -4.816 10.328 1.00 96.12 109 ASN A CA 1
ATOM 917 C C . ASN A 1 109 ? -2.044 -3.465 9.610 1.00 96.12 109 ASN A C 1
ATOM 919 O O . ASN A 1 109 ? -0.965 -3.005 9.241 1.00 96.12 109 ASN A O 1
ATOM 923 N N . PHE A 1 110 ? -3.196 -2.808 9.488 1.00 96.88 110 PHE A N 1
ATOM 924 C CA . PHE A 1 110 ? -3.300 -1.465 8.936 1.00 96.88 110 PHE A CA 1
ATOM 925 C C . PHE A 1 110 ? -2.545 -0.430 9.779 1.00 96.88 110 PHE A C 1
ATOM 927 O O . PHE A 1 110 ? -1.718 0.303 9.239 1.00 96.88 110 PHE A O 1
ATOM 934 N N . LEU A 1 111 ? -2.725 -0.425 11.106 1.00 95.50 111 LEU A N 1
ATOM 935 C CA . LEU A 1 111 ? -1.962 0.450 12.006 1.00 95.50 111 LEU A CA 1
ATOM 936 C C . LEU A 1 111 ? -0.451 0.208 11.890 1.00 95.50 111 LEU A C 1
ATOM 938 O O . LEU A 1 111 ? 0.333 1.156 11.846 1.00 95.50 111 LEU A O 1
ATOM 942 N N . ARG A 1 112 ? -0.029 -1.059 11.808 1.00 95.06 112 ARG A N 1
ATOM 943 C CA . ARG A 1 112 ? 1.382 -1.407 11.604 1.00 95.06 112 ARG A CA 1
ATOM 944 C C . ARG A 1 112 ? 1.904 -0.866 10.273 1.00 95.06 112 ARG A C 1
ATOM 946 O O . ARG A 1 112 ? 2.982 -0.285 10.253 1.00 95.06 112 ARG A O 1
ATOM 953 N N . MET A 1 113 ? 1.142 -1.022 9.190 1.00 95.88 113 MET A N 1
ATOM 954 C CA . MET A 1 113 ? 1.490 -0.486 7.872 1.00 95.88 113 MET A CA 1
ATOM 955 C C . MET A 1 113 ? 1.617 1.040 7.911 1.00 95.88 113 MET A C 1
ATOM 957 O O . MET A 1 113 ? 2.628 1.569 7.461 1.00 95.88 113 MET A O 1
ATOM 961 N N . ARG A 1 114 ? 0.657 1.743 8.527 1.00 94.56 114 ARG A N 1
ATOM 962 C CA . ARG A 1 114 ? 0.725 3.197 8.729 1.00 94.56 114 ARG A CA 1
ATOM 963 C C . ARG A 1 114 ? 1.983 3.607 9.492 1.00 94.56 114 ARG A C 1
ATOM 965 O O . ARG A 1 114 ? 2.643 4.562 9.100 1.00 94.56 114 ARG A O 1
ATOM 972 N N . ASN A 1 115 ? 2.317 2.913 10.579 1.00 94.50 115 ASN A N 1
ATOM 973 C CA . ASN A 1 115 ? 3.488 3.247 11.395 1.00 94.50 115 ASN A CA 1
ATOM 974 C C . ASN A 1 115 ? 4.797 3.056 10.629 1.00 94.50 115 ASN A C 1
ATOM 976 O O . ASN A 1 115 ? 5.665 3.923 10.686 1.00 94.50 115 ASN A O 1
ATOM 980 N N . GLU A 1 116 ? 4.922 1.957 9.889 1.00 94.88 116 GLU A N 1
ATOM 981 C CA . GLU A 1 116 ? 6.065 1.729 9.006 1.00 94.88 116 GLU A CA 1
ATOM 982 C C . GLU A 1 116 ? 6.170 2.824 7.941 1.00 94.88 116 GLU A C 1
ATOM 984 O O . GLU A 1 116 ? 7.242 3.378 7.762 1.00 94.88 116 GLU A O 1
ATOM 989 N N . ILE A 1 117 ? 5.069 3.214 7.294 1.00 94.25 117 ILE A N 1
ATOM 990 C CA . ILE A 1 117 ? 5.082 4.294 6.293 1.00 94.25 117 ILE A CA 1
ATOM 991 C C . ILE A 1 117 ? 5.562 5.622 6.894 1.00 94.25 117 ILE A C 1
ATOM 993 O O . ILE A 1 117 ? 6.370 6.325 6.293 1.00 94.25 117 ILE A O 1
ATOM 997 N N . VAL A 1 118 ? 5.094 5.965 8.096 1.00 92.94 118 VAL A N 1
ATOM 998 C CA . VAL A 1 118 ? 5.447 7.230 8.758 1.00 92.94 118 VAL A CA 1
ATOM 999 C C . VAL A 1 118 ? 6.905 7.252 9.225 1.00 92.94 118 VAL A C 1
ATOM 1001 O O . VAL A 1 118 ? 7.557 8.292 9.146 1.00 92.94 118 VAL A O 1
ATOM 1004 N N . HIS A 1 119 ? 7.420 6.135 9.740 1.00 92.12 119 HIS A N 1
ATOM 1005 C CA . HIS A 1 119 ? 8.731 6.096 10.396 1.00 92.12 119 HIS A CA 1
ATOM 1006 C C . HIS A 1 119 ? 9.850 5.501 9.533 1.00 92.12 119 HIS A C 1
ATOM 1008 O O . HIS A 1 119 ? 11.024 5.715 9.834 1.00 92.12 119 HIS A O 1
ATOM 1014 N N . ASN A 1 120 ? 9.512 4.783 8.463 1.00 91.25 120 ASN A N 1
ATOM 1015 C CA . ASN A 1 120 ? 10.453 4.114 7.578 1.00 91.25 120 ASN A CA 1
ATOM 1016 C C . ASN A 1 120 ? 10.225 4.541 6.112 1.00 91.25 120 ASN A C 1
ATOM 1018 O O . ASN A 1 120 ? 9.444 3.915 5.394 1.00 91.25 120 ASN A O 1
ATOM 1022 N N . PRO A 1 121 ? 10.958 5.558 5.617 1.00 80.00 121 PRO A N 1
ATOM 1023 C CA . PRO A 1 121 ? 10.821 6.049 4.242 1.00 80.00 121 PRO A CA 1
ATOM 1024 C C . PRO A 1 121 ? 11.284 5.045 3.170 1.00 80.00 121 PRO A C 1
ATOM 1026 O O . PRO A 1 121 ? 11.100 5.296 1.983 1.00 80.00 121 PRO A O 1
ATOM 1029 N N . ASN A 1 122 ? 11.900 3.927 3.572 1.00 85.94 122 ASN A N 1
ATOM 1030 C CA . ASN A 1 122 ? 12.344 2.845 2.692 1.00 85.94 122 ASN A CA 1
ATOM 1031 C C . ASN A 1 122 ? 11.572 1.544 2.976 1.00 85.94 122 ASN A C 1
ATOM 1033 O O . ASN A 1 122 ? 12.145 0.455 2.918 1.00 85.94 122 ASN A O 1
ATOM 1037 N N . HIS A 1 123 ? 10.294 1.639 3.343 1.00 90.38 123 HIS A N 1
ATOM 1038 C CA . HIS A 1 123 ? 9.472 0.458 3.577 1.00 90.38 123 HIS A CA 1
ATOM 1039 C C . HIS A 1 123 ? 9.324 -0.408 2.315 1.00 90.38 123 HIS A C 1
ATOM 1041 O O . HIS A 1 123 ? 9.356 0.074 1.184 1.00 90.38 123 HIS A O 1
ATOM 1047 N N . ASN A 1 124 ? 9.065 -1.700 2.516 1.00 88.19 124 ASN A N 1
ATOM 1048 C CA . ASN A 1 124 ? 8.994 -2.684 1.430 1.00 88.19 124 ASN A CA 1
ATOM 1049 C C . ASN A 1 124 ? 7.570 -2.980 0.933 1.00 88.19 124 ASN A C 1
ATOM 1051 O O . ASN A 1 124 ? 7.384 -3.932 0.179 1.00 88.19 124 ASN A O 1
ATOM 1055 N N . TYR A 1 125 ? 6.564 -2.202 1.345 1.00 91.56 125 TYR A N 1
ATOM 1056 C CA . TYR A 1 125 ? 5.199 -2.400 0.860 1.00 91.56 125 TYR A CA 1
ATOM 1057 C C . TYR A 1 125 ? 5.072 -2.075 -0.627 1.00 91.56 125 TYR A C 1
ATOM 1059 O O . TYR A 1 125 ? 5.437 -0.992 -1.087 1.00 91.56 125 TYR A O 1
ATOM 1067 N N . SER A 1 126 ? 4.495 -3.012 -1.368 1.00 91.06 126 SER A N 1
ATOM 1068 C CA . SER A 1 126 ? 4.115 -2.825 -2.761 1.00 91.06 126 SER A CA 1
ATOM 1069 C C . SER A 1 126 ? 2.833 -1.997 -2.890 1.00 91.06 126 SER A C 1
ATOM 1071 O O . SER A 1 126 ? 1.975 -1.969 -2.003 1.00 91.06 126 SER A O 1
ATOM 1073 N N . ALA A 1 127 ? 2.647 -1.370 -4.055 1.00 90.12 127 ALA A N 1
ATOM 1074 C CA . ALA A 1 127 ? 1.412 -0.654 -4.381 1.00 90.12 127 ALA A CA 1
ATOM 1075 C C . ALA A 1 127 ? 0.157 -1.543 -4.276 1.00 90.12 127 ALA A C 1
ATOM 1077 O O . ALA A 1 127 ? -0.916 -1.054 -3.930 1.00 90.12 127 ALA A O 1
ATOM 1078 N N . MET A 1 128 ? 0.282 -2.843 -4.564 1.00 91.75 128 MET A N 1
ATOM 1079 C CA . MET A 1 128 ? -0.829 -3.793 -4.474 1.00 91.75 128 MET A CA 1
ATOM 1080 C C . MET A 1 128 ? -1.219 -4.069 -3.019 1.00 91.75 128 MET A C 1
ATOM 1082 O O . MET A 1 128 ? -2.400 -4.023 -2.688 1.00 91.75 128 MET A O 1
ATOM 1086 N N . GLU A 1 129 ? -0.241 -4.299 -2.139 1.00 94.19 129 GLU A N 1
ATOM 1087 C CA . GLU A 1 129 ? -0.492 -4.523 -0.709 1.00 94.19 129 GLU A CA 1
ATOM 1088 C C . GLU A 1 129 ? -1.168 -3.314 -0.063 1.00 94.19 129 GLU A C 1
ATOM 1090 O O . GLU A 1 129 ? -2.147 -3.474 0.664 1.00 94.19 129 GLU A O 1
ATOM 1095 N N . MET A 1 130 ? -0.697 -2.104 -0.381 1.00 95.62 130 MET A N 1
ATOM 1096 C CA . MET A 1 130 ? -1.293 -0.863 0.118 1.00 95.62 130 MET A CA 1
ATOM 1097 C C . MET A 1 130 ? -2.737 -0.674 -0.365 1.00 95.62 130 MET A C 1
ATOM 1099 O O . MET A 1 130 ? -3.604 -0.301 0.421 1.00 95.62 130 MET A O 1
ATOM 1103 N N . LYS A 1 131 ? -3.022 -0.963 -1.643 1.00 95.44 131 LYS A N 1
ATOM 1104 C CA . LYS A 1 131 ? -4.383 -0.876 -2.201 1.00 95.44 131 LYS A CA 1
ATOM 1105 C C . LYS A 1 131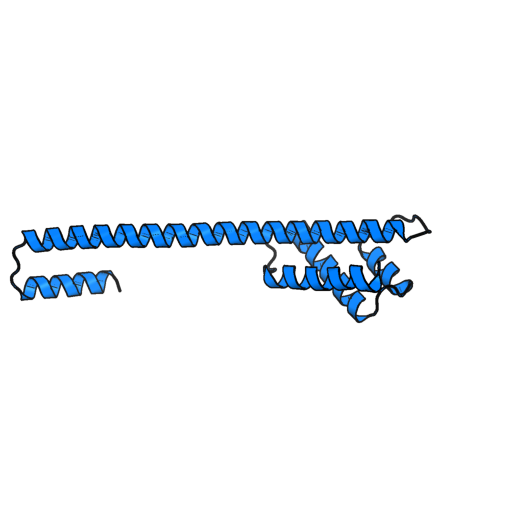 ? -5.332 -1.893 -1.579 1.00 95.44 131 LYS A C 1
ATOM 1107 O O . LYS A 1 131 ? -6.451 -1.531 -1.232 1.00 95.44 131 LYS A O 1
ATOM 1112 N N . ASN A 1 132 ? -4.890 -3.139 -1.427 1.00 96.25 132 ASN A N 1
ATOM 1113 C CA . ASN A 1 132 ? -5.701 -4.181 -0.805 1.00 96.25 132 ASN A CA 1
ATOM 1114 C C . ASN A 1 132 ? -6.027 -3.815 0.644 1.00 96.25 132 ASN A C 1
ATOM 1116 O O . ASN A 1 132 ? -7.189 -3.846 1.026 1.00 96.25 132 ASN A O 1
ATOM 1120 N N . MET A 1 133 ? -5.025 -3.365 1.407 1.00 96.94 133 MET A N 1
ATOM 1121 C CA . MET A 1 133 ? -5.229 -2.934 2.788 1.00 96.94 133 MET A CA 1
ATOM 1122 C C . MET A 1 133 ? -6.207 -1.757 2.894 1.00 96.94 133 MET A C 1
ATOM 1124 O O . MET A 1 133 ? -7.082 -1.770 3.754 1.00 96.94 133 MET A O 1
ATOM 1128 N N . LEU A 1 134 ? -6.092 -0.753 2.016 1.00 96.81 134 LEU A N 1
ATOM 1129 C CA . LEU A 1 134 ? -7.039 0.366 1.972 1.00 96.81 134 LEU A CA 1
ATOM 1130 C C . LEU A 1 134 ? -8.469 -0.110 1.696 1.00 96.81 134 LEU A C 1
ATOM 1132 O O . LEU A 1 134 ? -9.378 0.285 2.418 1.00 96.81 134 LEU A O 1
ATOM 1136 N N . ASN A 1 135 ? -8.661 -0.990 0.710 1.00 95.69 135 ASN A N 1
ATOM 1137 C CA . ASN A 1 135 ? -9.980 -1.537 0.386 1.00 95.69 135 ASN A CA 1
ATOM 1138 C C . ASN A 1 135 ? -10.569 -2.347 1.549 1.00 95.69 135 ASN A C 1
ATOM 1140 O O . ASN A 1 135 ? -11.752 -2.214 1.855 1.00 95.69 135 ASN A O 1
ATOM 1144 N N . ASP A 1 136 ? -9.757 -3.177 2.207 1.00 95.12 136 ASP A N 1
ATOM 1145 C CA . ASP A 1 136 ? -10.196 -3.975 3.353 1.00 95.12 136 ASP A CA 1
ATOM 1146 C C . ASP A 1 136 ? -10.661 -3.074 4.504 1.00 95.12 136 ASP A C 1
ATOM 1148 O O . ASP A 1 136 ? -11.708 -3.313 5.106 1.00 95.12 136 ASP A O 1
ATOM 1152 N N . VAL A 1 137 ? -9.919 -2.000 4.781 1.00 94.38 137 VAL A N 1
ATOM 1153 C CA . VAL A 1 137 ? -10.262 -1.017 5.817 1.00 94.38 137 VAL A CA 1
ATOM 1154 C C . VAL A 1 137 ? -11.499 -0.207 5.437 1.00 94.38 137 VAL A C 1
ATOM 1156 O O . VAL A 1 137 ? -12.389 -0.062 6.273 1.00 94.38 137 VAL A O 1
ATOM 1159 N N . ASP A 1 138 ? -11.603 0.266 4.194 1.00 93.75 138 ASP A N 1
ATOM 1160 C CA . ASP A 1 138 ? -12.782 0.992 3.705 1.00 93.75 138 ASP A CA 1
ATOM 1161 C C . ASP A 1 138 ? -14.051 0.135 3.811 1.00 93.75 138 ASP A C 1
ATOM 1163 O O . ASP A 1 138 ? -15.103 0.627 4.227 1.00 93.75 138 ASP A O 1
ATOM 1167 N N . ASN A 1 139 ? -13.947 -1.164 3.517 1.00 93.00 139 ASN A N 1
ATOM 1168 C CA . ASN A 1 139 ? -15.045 -2.113 3.677 1.00 93.00 139 ASN A CA 1
ATOM 1169 C C . ASN A 1 139 ? -15.457 -2.297 5.142 1.00 93.00 139 ASN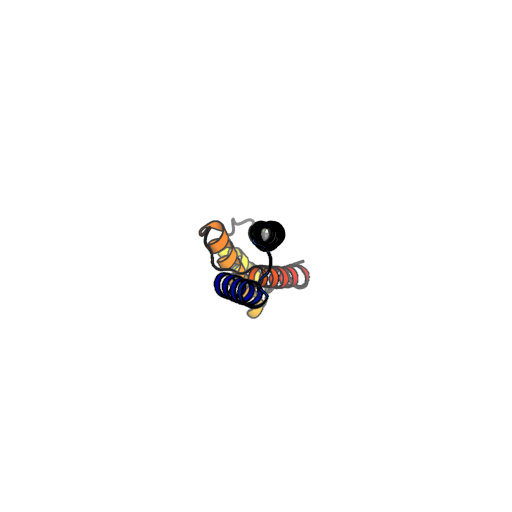 A C 1
ATOM 1171 O O . ASN A 1 139 ? -16.647 -2.458 5.417 1.00 93.00 139 ASN A O 1
ATOM 1175 N N . ILE A 1 140 ? -14.504 -2.291 6.079 1.00 91.31 140 ILE A N 1
ATOM 1176 C CA . ILE A 1 140 ? -14.808 -2.372 7.513 1.00 91.31 140 ILE A CA 1
ATOM 1177 C C . ILE A 1 140 ? -15.481 -1.078 7.978 1.00 91.31 140 ILE A C 1
ATOM 1179 O O . ILE A 1 140 ? -16.522 -1.147 8.625 1.00 91.31 140 ILE A O 1
ATOM 1183 N N . ILE A 1 141 ? -14.930 0.087 7.631 1.00 89.31 141 ILE A N 1
ATOM 1184 C CA . ILE A 1 141 ? -15.484 1.384 8.042 1.00 89.31 141 ILE A CA 1
ATOM 1185 C C . ILE A 1 141 ? -16.918 1.537 7.522 1.00 89.31 141 ILE A C 1
ATOM 1187 O O . ILE A 1 141 ? -17.826 1.788 8.311 1.00 89.31 141 ILE A O 1
ATOM 1191 N N . SER A 1 142 ? -17.129 1.301 6.226 1.00 88.00 142 SER A N 1
ATOM 1192 C CA . SER A 1 142 ? -18.405 1.577 5.553 1.00 88.00 142 SER A CA 1
ATOM 1193 C C . SER A 1 142 ? -19.531 0.604 5.902 1.00 88.00 142 SER A C 1
ATOM 1195 O O . SER A 1 142 ? -20.691 0.963 5.766 1.00 88.00 142 SER A O 1
ATOM 1197 N N . ASN A 1 143 ? -19.218 -0.643 6.275 1.00 80.50 143 ASN A N 1
ATOM 1198 C CA . ASN A 1 143 ? -20.245 -1.666 6.519 1.00 80.50 143 ASN A CA 1
ATOM 1199 C C . ASN A 1 143 ? -20.460 -1.992 8.002 1.00 80.50 143 ASN A C 1
ATOM 1201 O O . ASN A 1 143 ? -21.354 -2.781 8.319 1.00 80.50 143 ASN A O 1
ATOM 1205 N N . LYS A 1 144 ? -19.573 -1.532 8.892 1.00 72.75 144 LYS A N 1
ATOM 1206 C CA . LYS A 1 144 ? -19.547 -1.977 10.295 1.00 72.75 144 LYS A CA 1
ATOM 1207 C C . LYS A 1 144 ? -19.440 -0.850 11.317 1.00 72.75 144 LYS A C 1
ATOM 1209 O O . LYS A 1 144 ? -19.783 -1.090 12.472 1.00 72.75 144 LYS A O 1
ATOM 1214 N N . ILE A 1 145 ? -18.936 0.322 10.931 1.00 69.94 145 ILE A N 1
ATOM 1215 C CA . ILE A 1 145 ? -18.693 1.437 11.859 1.00 69.94 145 ILE A CA 1
ATOM 1216 C C . ILE A 1 145 ? -19.662 2.588 11.586 1.00 69.94 145 ILE A C 1
ATOM 1218 O O . ILE A 1 145 ? -20.258 3.099 12.532 1.00 69.94 145 ILE A O 1
ATOM 1222 N N . ILE A 1 146 ? -19.803 2.970 10.314 1.00 68.19 146 ILE A N 1
ATOM 1223 C CA . ILE A 1 146 ? -20.824 3.906 9.815 1.00 68.19 146 ILE A CA 1
ATOM 1224 C C . ILE A 1 146 ? -22.102 3.119 9.513 1.00 68.19 146 ILE A C 1
ATOM 1226 O O . ILE A 1 146 ? -23.193 3.625 9.854 1.00 68.19 146 ILE A O 1
#

pLDDT: mean 85.26, std 9.03, range [59.94, 96.94]

Secondary structure (DSSP, 8-state):
-HHHHHHHHHHHHHHTT--HHHHHHHHHHHHHHHHHHHHHHHHHHHHHHHHHHHHHHHHHHHHHHHHHHHHHHHHHH-TT-----HHHHHHHHHHTTSS-HHHHHHHHHHHHHHHHHHH-TT----HHHHHHHHHHHHHHIIIII-

Sequence (146 aa):
MFIGFLVFILLIFLKYEMEPLYIIQFILLAMGIFISIFSFIYSSVSYNKKREKEDIKLLEFKIVTKWRELEEIVNEIDDTKENKTSTSIIGYLFNKNFIDKSNYVTMKNFLRMRNEIVHNPNHNYSAMEMKNMLNDVDNIISNKII

Foldseek 3Di:
DVVVVLVVVVVVCVVVVPPPVVVVVVVVVVVVVVVVVVVVVVVVVVVVVVVQVVLVVVLLVVLLVLLVVLVVLLCVPDPVNDPDDSLVSLVVCVVVVLDDPVVSVLSVVSVVSNVCSVPPVPDDDHSVNSVVSSVSSCCSCVPRRD

Organism: Fusobacterium nucleatum subsp. nucleatum (NCBI:txid76856)

Radius of gyration: 28.98 Å; chains: 1; bounding box: 54×23×79 Å